Protein 4UU4 (pdb70)

Structure (mmCIF, N/CA/C/O backbone):
data_4UU4
#
_entry.id   4UU4
#
_cell.length_a   45.000
_cell.length_b   45.000
_cell.length_c   146.660
_cell.angle_alpha   90.00
_cell.angle_beta   90.00
_cell.angle_gamma   90.00
#
_symmetry.space_group_name_H-M   'P 43 21 2'
#
loop_
_entity.id
_entity.type
_entity.pdbx_description
1 polymer 'PERIPLASMIC LIPOPOLYSACCHARIDE TRANSPORT PROTEIN LPTH'
2 water water
#
loop_
_atom_site.group_PDB
_atom_site.id
_atom_site.type_symbol
_atom_site.label_atom_id
_atom_site.label_alt_id
_atom_site.label_comp_id
_atom_site.label_asym_id
_atom_site.label_entity_id
_atom_site.label_seq_id
_atom_site.pdbx_PDB_ins_code
_atom_site.Cartn_x
_atom_site.Cartn_y
_atom_site.Cartn_z
_atom_site.occupancy
_atom_site.B_iso_or_equiv
_atom_site.auth_seq_id
_atom_site.auth_comp_id
_atom_site.auth_asym_id
_atom_site.auth_atom_id
_atom_site.pdbx_PDB_model_num
ATOM 1 N N . PRO A 1 26 ? 32.265 10.028 17.976 1.00 94.37 26 PRO A N 1
ATOM 2 C CA . PRO A 1 26 ? 32.869 11.202 17.343 1.00 96.31 26 PRO A CA 1
ATOM 3 C C . PRO A 1 26 ? 32.851 11.113 15.821 1.00 100.24 26 PRO A C 1
ATOM 4 O O . PRO A 1 26 ? 31.957 11.673 15.184 1.00 100.82 26 PRO A O 1
ATOM 8 N N . SER A 1 27 ? 33.812 10.410 15.249 1.00 107.23 27 SER A N 1
ATOM 9 C CA . SER A 1 27 ? 33.961 10.384 13.799 1.00 104.59 27 SER A CA 1
ATOM 10 C C . SER A 1 27 ? 33.195 9.239 13.124 1.00 100.06 27 SER A C 1
ATOM 11 O O . SER A 1 27 ? 33.484 8.886 11.986 1.00 102.34 27 SER A O 1
ATOM 14 N N . ASP A 1 28 ? 32.205 8.673 13.816 1.00 108.50 28 ASP A N 1
ATOM 15 C CA . ASP A 1 28 ? 31.451 7.525 13.293 1.00 103.95 28 ASP A CA 1
ATOM 16 C C . ASP A 1 28 ? 30.324 7.788 12.297 1.00 99.30 28 ASP A C 1
ATOM 17 O O . ASP A 1 28 ? 29.485 6.925 12.053 1.00 105.34 28 ASP A O 1
ATOM 22 N N . ARG A 1 29 ? 30.320 8.975 11.706 1.00 69.58 29 ARG A N 1
ATOM 23 C CA . ARG A 1 29 ? 29.158 9.527 11.006 1.00 72.35 29 ARG A CA 1
ATOM 24 C C . ARG A 1 29 ? 29.598 10.310 9.764 1.00 75.41 29 ARG A C 1
ATOM 25 O O . ARG A 1 29 ? 28.898 10.333 8.747 1.00 78.21 29 ARG A O 1
ATOM 33 N N . GLU A 1 30 ? 30.768 10.944 9.856 1.00 76.61 30 GLU A N 1
ATOM 34 C CA . GLU A 1 30 ? 31.397 11.619 8.716 1.00 70.01 30 GLU A CA 1
ATOM 35 C C . GLU A 1 30 ? 32.108 10.621 7.796 1.00 60.45 30 GLU A C 1
ATOM 36 O O . GLU A 1 30 ? 32.429 10.939 6.653 1.00 71.41 30 GLU A O 1
ATOM 42 N N . GLN A 1 31 ? 32.365 9.420 8.310 1.00 44.98 31 GLN A N 1
ATOM 43 C CA . GLN A 1 31 ? 32.927 8.333 7.508 1.00 43.77 31 GLN A CA 1
ATOM 44 C C . GLN A 1 31 ? 31.842 7.739 6.620 1.00 42.91 31 GLN A C 1
ATOM 45 O O . GLN A 1 31 ? 30.657 7.840 6.940 1.00 50.65 31 GLN A O 1
ATOM 51 N N . PRO A 1 32 ? 32.239 7.111 5.500 1.00 40.21 32 PRO A N 1
ATOM 52 C CA . PRO A 1 32 ? 31.261 6.472 4.613 1.00 37.45 32 PRO A CA 1
ATOM 53 C C . PRO A 1 32 ? 30.672 5.191 5.206 1.00 43.32 32 PRO A C 1
ATOM 54 O O . PRO A 1 32 ? 31.290 4.556 6.060 1.00 42.78 32 PRO A O 1
ATOM 58 N N . ILE A 1 33 ? 29.477 4.827 4.749 1.00 50.86 33 ILE A N 1
ATOM 59 C CA . ILE A 1 33 ? 28.816 3.600 5.176 1.00 47.18 33 ILE A CA 1
ATOM 60 C C . ILE A 1 33 ? 29.032 2.502 4.141 1.00 45.02 33 ILE A C 1
ATOM 61 O O . ILE A 1 33 ? 28.594 2.634 3.001 1.00 49.50 33 ILE A O 1
ATOM 66 N N . ARG A 1 34 ? 29.710 1.424 4.521 1.00 49.72 34 ARG A N 1
ATOM 67 C CA . ARG A 1 34 ? 29.849 0.290 3.608 1.00 48.75 34 ARG A CA 1
ATOM 68 C C . ARG A 1 34 ? 28.912 -0.852 3.995 1.00 41.35 34 ARG A C 1
ATOM 69 O O . ARG A 1 34 ? 28.746 -1.150 5.172 1.00 40.54 34 ARG A O 1
ATOM 77 N N . VAL A 1 35 ? 28.271 -1.462 3.002 1.00 30.51 35 VAL A N 1
ATOM 78 C CA . VAL A 1 35 ? 27.372 -2.580 3.267 1.00 26.89 35 VAL A CA 1
ATOM 79 C C . VAL A 1 35 ? 27.791 -3.813 2.468 1.00 25.85 35 VAL A C 1
ATOM 80 O O . VAL A 1 35 ? 28.148 -3.721 1.295 1.00 26.27 35 VAL A O 1
ATOM 84 N N . GLN A 1 36 ? 27.755 -4.965 3.123 1.00 23.72 36 GLN A N 1
ATOM 85 C CA . GLN A 1 36 ? 28.102 -6.224 2.493 1.00 24.10 36 GLN A CA 1
ATOM 86 C C . GLN A 1 36 ? 26.941 -7.185 2.700 1.00 24.96 36 GLN A C 1
ATOM 87 O O . GLN A 1 36 ? 26.548 -7.449 3.839 1.00 31.06 36 GLN A O 1
ATOM 93 N N . ALA A 1 37 ? 26.380 -7.690 1.603 1.00 25.58 37 ALA A N 1
ATOM 94 C CA . ALA A 1 37 ? 25.283 -8.646 1.694 1.00 25.43 37 ALA A CA 1
ATOM 95 C C . ALA A 1 37 ? 25.291 -9.660 0.560 1.00 28.29 37 ALA A C 1
ATOM 96 O O . ALA A 1 37 ? 26.193 -9.670 -0.277 1.00 31.66 37 ALA A O 1
ATOM 98 N N . ASP A 1 38 ? 24.277 -10.521 0.560 1.00 30.11 38 ASP A N 1
ATOM 99 C CA . ASP A 1 38 ? 24.046 -11.458 -0.529 1.00 29.46 38 ASP A CA 1
ATOM 100 C C . ASP A 1 38 ? 23.252 -10.784 -1.636 1.00 30.71 38 ASP A C 1
ATOM 101 O O . ASP A 1 38 ? 23.469 -11.052 -2.817 1.00 33.35 38 ASP A O 1
ATOM 106 N N . SER A 1 39 ? 22.322 -9.916 -1.250 1.00 29.31 39 SER A N 1
ATOM 107 C CA . SER A 1 39 ? 21.491 -9.222 -2.229 1.00 33.10 39 SER A CA 1
ATOM 108 C C . SER A 1 39 ? 21.079 -7.838 -1.738 1.00 29.34 39 SER A C 1
ATOM 109 O O . SER A 1 39 ? 21.117 -7.554 -0.539 1.00 32.57 39 SER A O 1
ATOM 112 N N . ALA A 1 40 ? 20.700 -6.975 -2.675 1.00 31.26 40 ALA A N 1
ATOM 113 C CA . ALA A 1 40 ? 20.274 -5.621 -2.344 1.00 30.74 40 ALA A CA 1
ATOM 114 C C . ALA A 1 40 ? 19.254 -5.120 -3.352 1.00 34.63 40 ALA A C 1
ATOM 115 O O . ALA A 1 40 ? 19.294 -5.496 -4.518 1.00 36.42 40 ALA A O 1
ATOM 117 N N . GLU A 1 41 ? 18.336 -4.277 -2.896 1.00 34.35 41 GLU A N 1
ATOM 118 C CA . GLU A 1 41 ? 17.426 -3.590 -3.802 1.00 62.67 41 GLU A CA 1
ATOM 119 C C . GLU A 1 41 ? 17.307 -2.127 -3.410 1.00 37.96 41 GLU A C 1
ATOM 120 O O . GLU A 1 41 ? 16.956 -1.811 -2.277 1.00 42.15 41 GLU A O 1
ATOM 126 N N . LEU A 1 42 ? 17.600 -1.234 -4.343 1.00 45.86 42 LEU A N 1
ATOM 127 C CA . LEU A 1 42 ? 17.581 0.188 -4.031 1.00 49.75 42 LEU A CA 1
ATOM 128 C C . LEU A 1 42 ? 16.466 0.950 -4.745 1.00 53.20 42 LEU A C 1
ATOM 129 O O . LEU A 1 42 ? 16.402 0.986 -5.970 1.00 51.47 42 LEU A O 1
ATOM 134 N N . ASP A 1 43 ? 15.580 1.550 -3.960 1.00 52.91 43 ASP A N 1
ATOM 135 C CA . ASP A 1 43 ? 14.528 2.390 -4.512 1.00 52.52 43 ASP A CA 1
ATOM 136 C C . ASP A 1 43 ? 14.909 3.853 -4.330 1.00 51.84 43 ASP A C 1
ATOM 137 O O . ASP A 1 43 ? 14.524 4.484 -3.351 1.00 51.94 43 ASP A O 1
ATOM 142 N N . ASP A 1 44 ? 15.670 4.387 -5.279 1.00 60.21 44 ASP A N 1
ATOM 143 C CA . ASP A 1 44 ? 16.173 5.753 -5.175 1.00 63.62 44 ASP A CA 1
ATOM 144 C C . ASP A 1 44 ? 15.065 6.795 -5.282 1.00 66.19 44 ASP A C 1
ATOM 145 O O . ASP A 1 44 ? 15.275 7.964 -4.964 1.00 80.62 44 ASP A O 1
ATOM 150 N N . LYS A 1 45 ? 13.889 6.370 -5.737 1.00 62.26 45 LYS A N 1
ATOM 151 C CA . LYS A 1 45 ? 12.727 7.252 -5.779 1.00 71.97 45 LYS A CA 1
ATOM 152 C C . LYS A 1 45 ? 12.133 7.414 -4.383 1.00 71.54 45 LYS A C 1
ATOM 153 O O . LYS A 1 45 ? 11.872 8.530 -3.934 1.00 69.98 45 LYS A O 1
ATOM 159 N N . GLN A 1 46 ? 11.922 6.291 -3.704 1.00 76.69 46 GLN A N 1
ATOM 160 C CA . GLN A 1 46 ? 11.462 6.300 -2.322 1.00 79.94 46 GLN A CA 1
ATOM 161 C C . GLN A 1 46 ? 12.570 6.784 -1.393 1.00 78.15 46 GLN A C 1
ATOM 162 O O . GLN A 1 46 ? 12.322 7.550 -0.464 1.00 78.51 46 GLN A O 1
ATOM 168 N N . GLY A 1 47 ? 13.793 6.336 -1.656 1.00 66.62 47 GLY A N 1
ATOM 169 C CA . GLY A 1 47 ? 14.921 6.632 -0.793 1.00 60.40 47 GLY A CA 1
ATOM 170 C C . GLY A 1 47 ? 15.108 5.508 0.206 1.00 55.11 47 GLY A C 1
ATOM 171 O O . GLY A 1 47 ? 15.552 5.721 1.332 1.00 51.70 47 GLY A O 1
ATOM 172 N N . VAL A 1 48 ? 14.758 4.298 -0.212 1.00 51.64 48 VAL A N 1
ATOM 173 C CA . VAL A 1 48 ? 14.812 3.138 0.666 1.00 43.11 48 VAL A CA 1
ATOM 174 C C . VAL A 1 48 ? 15.620 2.015 0.025 1.00 43.27 48 VAL A C 1
ATOM 175 O O . VAL A 1 48 ? 15.478 1.742 -1.164 1.00 49.91 48 VAL A O 1
ATOM 179 N N . ALA A 1 49 ? 16.485 1.380 0.810 1.00 40.39 49 ALA A N 1
ATOM 180 C CA . ALA A 1 49 ? 17.275 0.261 0.307 1.00 38.10 49 ALA A CA 1
ATOM 181 C C . ALA A 1 49 ? 17.156 -0.947 1.225 1.00 35.03 49 ALA A C 1
ATOM 182 O O . ALA A 1 49 ? 17.274 -0.815 2.438 1.00 38.08 49 ALA A O 1
ATOM 184 N N . VAL A 1 50 ? 16.922 -2.129 0.664 1.00 35.17 50 VAL A N 1
ATOM 185 C CA . VAL A 1 50 ? 16.916 -3.322 1.517 1.00 33.22 50 VAL A CA 1
ATOM 186 C C . VAL A 1 50 ? 17.962 -4.367 1.114 1.00 29.56 50 VAL A C 1
ATOM 187 O O . VAL A 1 50 ? 18.052 -4.770 -0.045 1.00 28.77 50 VAL A O 1
ATOM 191 N N . TYR A 1 51 ? 18.754 -4.781 2.101 1.00 28.10 51 TYR A N 1
ATOM 192 C CA . TYR A 1 51 ? 19.842 -5.732 1.927 1.00 24.75 51 TYR A CA 1
ATOM 193 C C . TYR A 1 51 ? 19.543 -7.036 2.671 1.00 27.15 51 TYR A C 1
ATOM 194 O O . TYR A 1 51 ? 19.075 -7.017 3.814 1.00 24.36 51 TYR A O 1
ATOM 203 N N . ARG A 1 52 ? 19.821 -8.164 2.018 1.00 30.57 52 ARG A N 1
ATOM 204 C CA . ARG A 1 52 ? 19.535 -9.476 2.599 1.00 23.62 52 ARG A CA 1
ATOM 205 C C . ARG A 1 52 ? 20.732 -10.419 2.503 1.00 26.15 52 ARG A C 1
ATOM 206 O O . ARG A 1 52 ? 21.528 -10.333 1.559 1.00 27.21 52 ARG A O 1
ATOM 214 N N . GLY A 1 53 ? 20.846 -11.315 3.484 1.00 23.14 53 GLY A N 1
ATOM 215 C CA . GLY A 1 53 ? 21.850 -12.368 3.471 1.00 24.17 53 GLY A CA 1
ATOM 216 C C . GLY A 1 53 ? 23.150 -12.019 4.174 1.00 32.37 53 GLY A C 1
ATOM 217 O O . GLY A 1 53 ? 24.069 -11.485 3.551 1.00 33.10 53 GLY A O 1
ATOM 218 N N . ASP A 1 54 ? 23.230 -12.337 5.466 1.00 29.21 54 ASP A N 1
ATOM 219 C CA . ASP A 1 54 ? 24.410 -12.044 6.282 1.00 21.33 54 ASP A CA 1
ATOM 220 C C . ASP A 1 54 ? 24.845 -10.593 6.143 1.00 26.16 54 ASP A C 1
ATOM 221 O O . ASP A 1 54 ? 26.021 -10.309 5.926 1.00 24.54 54 ASP A O 1
ATOM 226 N N . VAL A 1 55 ? 23.890 -9.680 6.264 1.00 22.38 55 VAL A N 1
ATOM 227 C CA . VAL A 1 55 ? 24.149 -8.263 6.062 1.00 20.21 55 VAL A CA 1
ATOM 228 C C . VAL A 1 55 ? 25.066 -7.678 7.132 1.00 25.70 55 VAL A C 1
ATOM 229 O O . VAL A 1 55 ? 24.840 -7.858 8.342 1.00 21.76 55 VAL A O 1
ATOM 233 N N . VAL A 1 56 ? 26.105 -6.990 6.660 1.00 23.28 56 VAL A N 1
ATOM 234 C CA . VAL A 1 56 ? 27.047 -6.276 7.510 1.00 21.92 56 VAL A CA 1
ATOM 235 C C . VAL A 1 56 ? 27.182 -4.832 7.037 1.00 28.07 56 VAL A C 1
ATOM 236 O O . VAL A 1 56 ? 27.721 -4.574 5.967 1.00 19.50 56 VAL A O 1
ATOM 240 N N . VAL A 1 57 ? 26.694 -3.889 7.834 1.00 29.23 57 VAL A N 1
ATOM 241 C CA . VAL A 1 57 ? 26.902 -2.474 7.548 1.00 22.75 57 VAL A CA 1
ATOM 242 C C . VAL A 1 57 ? 27.877 -1.851 8.551 1.00 21.84 57 VAL A C 1
ATOM 243 O O . VAL A 1 57 ? 27.682 -1.940 9.759 1.00 26.83 57 VAL A O 1
ATOM 247 N N . THR A 1 58 ? 28.943 -1.240 8.046 1.00 21.89 58 THR A N 1
ATOM 248 C CA . THR A 1 58 ? 29.913 -0.575 8.909 1.00 26.27 58 THR A CA 1
ATOM 249 C C . THR A 1 58 ? 30.044 0.914 8.591 1.00 33.21 58 THR A C 1
ATOM 250 O O . THR A 1 58 ? 30.070 1.311 7.422 1.00 45.45 58 THR A O 1
ATOM 254 N N . GLN A 1 59 ? 30.116 1.728 9.642 1.00 24.60 59 GLN A N 1
ATOM 255 C CA . GLN A 1 59 ? 30.398 3.154 9.510 1.00 36.51 59 GLN A CA 1
ATOM 256 C C . GLN A 1 59 ? 31.502 3.545 10.489 1.00 44.58 59 GLN A C 1
ATOM 257 O O . GLN A 1 59 ? 31.234 4.008 11.598 1.00 47.16 59 GLN A O 1
ATOM 263 N N . GLY A 1 60 ? 32.747 3.339 10.077 1.00 43.70 60 GLY A N 1
ATOM 264 C CA . GLY A 1 60 ? 33.888 3.643 10.919 1.00 39.35 60 GLY A CA 1
ATOM 265 C C . GLY A 1 60 ? 34.122 2.590 11.983 1.00 40.83 60 GLY A C 1
ATOM 266 O O . GLY A 1 60 ? 34.704 1.539 11.717 1.00 49.16 60 GLY A O 1
ATOM 267 N N . SER A 1 61 ? 33.671 2.879 13.198 1.00 44.78 61 SER A N 1
ATOM 268 C CA . SER A 1 61 ? 33.790 1.938 14.307 1.00 43.60 61 SER A CA 1
ATOM 269 C C . SER A 1 61 ? 32.443 1.278 14.577 1.00 44.69 61 SER A C 1
ATOM 270 O O . SER A 1 61 ? 32.366 0.226 15.212 1.00 28.83 61 SER A O 1
ATOM 273 N N . THR A 1 62 ? 31.381 1.907 14.090 1.00 30.76 62 THR A N 1
ATOM 274 C CA . THR A 1 62 ? 30.039 1.370 14.243 1.00 22.77 62 THR A CA 1
ATOM 275 C C . THR A 1 62 ? 29.846 0.159 13.335 1.00 23.31 62 THR A C 1
ATOM 276 O O . THR A 1 62 ? 30.374 0.115 12.222 1.00 21.16 62 THR A O 1
ATOM 280 N N . LYS A 1 63 ? 29.103 -0.833 13.811 1.00 30.42 63 LYS A N 1
ATOM 281 C CA . LYS A 1 63 ? 28.800 -1.999 12.993 1.00 32.08 63 LYS A CA 1
ATOM 282 C C . LYS A 1 63 ? 27.404 -2.540 13.295 1.00 42.87 63 LYS A C 1
ATOM 283 O O . LYS A 1 63 ? 27.008 -2.653 14.451 1.00 45.50 63 LYS A O 1
ATOM 289 N N . LEU A 1 64 ? 26.659 -2.850 12.241 1.00 35.93 64 LEU A N 1
ATOM 290 C CA . LEU A 1 64 ? 25.333 -3.434 12.350 1.00 28.31 64 LEU A CA 1
ATOM 291 C C . LEU A 1 64 ? 25.360 -4.725 11.557 1.00 33.29 64 LEU A C 1
ATOM 292 O O . LEU A 1 64 ? 25.880 -4.755 10.447 1.00 48.47 64 LEU A O 1
ATOM 297 N N . THR A 1 65 ? 24.821 -5.798 12.125 1.00 25.08 65 THR A N 1
ATOM 298 C CA . THR A 1 65 ? 24.670 -7.034 11.364 1.00 26.74 65 THR A CA 1
ATOM 299 C C . THR A 1 65 ? 23.218 -7.477 11.387 1.00 23.36 65 THR A C 1
ATOM 300 O O . THR A 1 65 ? 22.419 -6.956 12.162 1.00 30.76 65 THR A O 1
ATOM 304 N N . GLY A 1 66 ? 22.871 -8.423 10.523 1.00 26.47 66 GLY A N 1
ATOM 305 C CA . GLY A 1 66 ? 21.510 -8.932 10.517 1.00 20.75 66 GLY A CA 1
ATOM 306 C C . GLY A 1 66 ? 21.189 -9.825 9.339 1.00 17.98 66 GLY A C 1
ATOM 307 O O . GLY A 1 66 ? 22.008 -10.003 8.443 1.00 21.93 66 GLY A O 1
ATOM 308 N N . ASN A 1 67 ? 19.994 -10.405 9.360 1.00 16.23 67 ASN A N 1
ATOM 309 C CA . ASN A 1 67 ? 19.494 -11.172 8.238 1.00 21.29 67 ASN A CA 1
ATOM 310 C C . ASN A 1 67 ? 18.935 -10.218 7.202 1.00 19.29 67 ASN A C 1
ATOM 311 O O . ASN A 1 67 ? 19.133 -10.398 6.002 1.00 23.70 67 ASN A O 1
ATOM 316 N N . THR A 1 68 ? 18.242 -9.188 7.679 1.00 24.64 68 THR A N 1
ATOM 317 C CA . THR A 1 68 ? 17.656 -8.214 6.770 1.00 28.12 68 THR A CA 1
ATOM 318 C C . THR A 1 68 ? 17.822 -6.792 7.287 1.00 36.83 68 THR A C 1
ATOM 319 O O . THR A 1 68 ? 17.424 -6.475 8.415 1.00 30.62 68 THR A O 1
ATOM 323 N N . VAL A 1 69 ? 18.397 -5.935 6.448 1.00 26.35 69 VAL A N 1
ATOM 324 C CA . VAL A 1 69 ? 18.642 -4.549 6.826 1.00 22.63 69 VAL A CA 1
ATOM 325 C C . VAL A 1 69 ? 17.996 -3.563 5.855 1.00 26.43 69 VAL A C 1
ATOM 326 O O . VAL A 1 69 ? 18.119 -3.696 4.648 1.00 29.60 69 VAL A O 1
ATOM 330 N N . THR A 1 70 ? 17.288 -2.578 6.390 1.00 27.26 70 THR A N 1
ATOM 331 C CA . THR A 1 70 ? 16.697 -1.541 5.561 1.00 29.47 70 THR A CA 1
ATOM 332 C C . THR A 1 70 ? 17.276 -0.179 5.919 1.00 33.11 70 THR A C 1
ATOM 333 O O . THR A 1 70 ? 17.316 0.191 7.091 1.00 30.53 70 THR A O 1
ATOM 337 N N . LEU A 1 71 ? 17.731 0.555 4.903 1.00 33.22 71 LEU A N 1
ATOM 338 C CA . LEU A 1 71 ? 18.154 1.939 5.075 1.00 29.95 71 LEU A CA 1
ATOM 339 C C . LEU A 1 71 ? 17.073 2.865 4.556 1.00 39.64 71 LEU A C 1
ATOM 340 O O . LEU A 1 71 ? 16.624 2.726 3.412 1.00 47.88 71 LEU A O 1
ATOM 345 N N . LYS A 1 72 ? 16.656 3.809 5.393 1.00 37.69 72 LYS A N 1
ATOM 346 C CA . LYS A 1 72 ? 15.735 4.840 4.939 1.00 38.16 72 LYS A CA 1
ATOM 347 C C . LYS A 1 72 ? 16.503 6.142 4.809 1.00 41.65 72 LYS A C 1
ATOM 348 O O . LYS A 1 72 ? 17.290 6.489 5.686 1.00 42.97 72 LYS A O 1
ATOM 354 N N . GLN A 1 73 ? 16.275 6.849 3.707 1.00 44.68 73 GLN A N 1
ATOM 355 C CA . GLN A 1 73 ? 17.003 8.075 3.397 1.00 46.18 73 GLN A CA 1
ATOM 356 C C . GLN A 1 73 ? 16.170 9.311 3.725 1.00 56.16 73 GLN A C 1
ATOM 357 O O . GLN A 1 73 ? 14.953 9.301 3.573 1.00 60.52 73 GLN A O 1
ATOM 363 N N . ASP A 1 74 ? 16.827 10.372 4.185 1.00 62.22 74 ASP A N 1
ATOM 364 C CA . ASP A 1 74 ? 16.130 11.626 4.469 1.00 62.02 74 ASP A CA 1
ATOM 365 C C . ASP A 1 74 ? 16.590 12.724 3.524 1.00 58.08 74 ASP A C 1
ATOM 366 O O . ASP A 1 74 ? 17.355 12.466 2.600 1.00 58.45 74 ASP A O 1
ATOM 371 N N . LYS A 1 75 ? 16.134 13.946 3.762 1.00 58.16 75 LYS A N 1
ATOM 372 C CA . LYS A 1 75 ? 16.686 15.088 3.049 1.00 72.24 75 LYS A CA 1
ATOM 373 C C . LYS A 1 75 ? 18.125 15.283 3.537 1.00 79.05 75 LYS A C 1
ATOM 374 O O . LYS A 1 75 ? 18.333 15.726 4.666 1.00 86.53 75 LYS A O 1
ATOM 380 N N . ASN A 1 76 ? 19.081 14.900 2.679 1.00 93.09 76 ASN A N 1
ATOM 381 C CA . ASN A 1 76 ? 20.550 14.932 2.886 1.00 97.26 76 ASN A CA 1
ATOM 382 C C . ASN A 1 76 ? 21.335 13.805 3.573 1.00 94.66 76 ASN A C 1
ATOM 383 O O . ASN A 1 76 ? 22.557 13.885 3.689 1.00 99.10 76 ASN A O 1
ATOM 388 N N . GLY A 1 77 ? 20.644 12.771 4.040 1.00 85.87 77 GLY A N 1
ATOM 389 C CA . GLY A 1 77 ? 21.264 11.507 4.403 1.00 80.81 77 GLY A CA 1
ATOM 390 C C . GLY A 1 77 ? 20.284 10.394 4.718 1.00 79.36 77 GLY A C 1
ATOM 391 O O . GLY A 1 77 ? 19.160 10.381 4.220 1.00 78.48 77 GLY A O 1
ATOM 392 N N . GLU A 1 80 ? 18.461 8.220 7.341 1.00 37.44 80 GLU A N 1
ATOM 393 C CA . GLU A 1 80 ? 18.104 8.747 8.652 1.00 41.36 80 GLU A CA 1
ATOM 394 C C . GLU A 1 80 ? 17.867 7.629 9.664 1.00 41.13 80 GLU A C 1
ATOM 395 O O . GLU A 1 80 ? 17.778 7.877 10.866 1.00 41.04 80 GLU A O 1
ATOM 401 N N . VAL A 1 81 ? 17.757 6.401 9.170 1.00 39.26 81 VAL A N 1
ATOM 402 C CA . VAL A 1 81 ? 17.611 5.242 10.042 1.00 30.08 81 VAL A CA 1
ATOM 403 C C . VAL A 1 81 ? 18.006 3.936 9.346 1.00 27.88 81 VAL A C 1
ATOM 404 O O . VAL A 1 81 ? 17.651 3.685 8.186 1.00 34.33 81 VAL A O 1
ATOM 408 N N . VAL A 1 82 ? 18.760 3.118 10.071 1.00 27.10 82 VAL A N 1
ATOM 409 C CA . VAL A 1 82 ? 19.174 1.807 9.597 1.00 29.43 82 VAL A CA 1
ATOM 410 C C . VAL A 1 82 ? 18.535 0.744 10.484 1.00 28.38 82 VAL A C 1
ATOM 411 O O . VAL A 1 82 ? 18.945 0.563 11.626 1.00 27.40 82 VAL A O 1
ATOM 415 N N . THR A 1 83 ? 17.532 0.042 9.970 1.00 29.19 83 THR A N 1
ATOM 416 C CA . THR A 1 83 ? 16.864 -0.985 10.761 1.00 25.45 83 THR A CA 1
ATOM 417 C C . THR A 1 83 ? 17.366 -2.377 10.397 1.00 26.85 83 THR A C 1
ATOM 418 O O . THR A 1 83 ? 17.273 -2.793 9.246 1.00 26.18 83 THR A O 1
ATOM 422 N N . SER A 1 84 ? 17.895 -3.091 11.388 1.00 27.80 84 SER A N 1
ATOM 423 C CA . SER A 1 84 ? 18.360 -4.461 11.205 1.00 29.22 84 SER A CA 1
ATOM 424 C C . SER A 1 84 ? 17.496 -5.478 11.952 1.00 38.03 84 SER A C 1
ATOM 425 O O . SER A 1 84 ? 16.996 -5.211 13.052 1.00 40.83 84 SER A O 1
ATOM 428 N N . VAL A 1 85 ? 17.339 -6.647 11.335 1.00 37.57 85 VAL A N 1
ATOM 429 C CA . VAL A 1 85 ? 16.593 -7.758 11.918 1.00 29.81 85 VAL A CA 1
ATOM 430 C C . VAL A 1 85 ? 17.372 -9.062 11.750 1.00 28.77 85 VAL A C 1
ATOM 431 O O . VAL A 1 85 ? 17.793 -9.410 10.634 1.00 36.1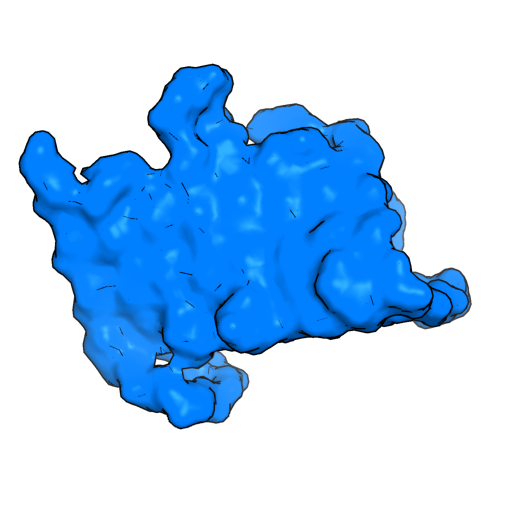9 85 VAL A O 1
ATOM 435 N N . GLY A 1 86 ? 17.563 -9.767 12.864 1.00 34.21 86 GLY A N 1
ATOM 436 C CA . GLY A 1 86 ? 18.267 -11.040 12.885 1.00 39.83 86 GLY A CA 1
ATOM 437 C C . GLY A 1 86 ? 17.861 -11.903 14.074 1.00 27.16 86 GLY A C 1
ATOM 438 O O . GLY A 1 86 ? 16.826 -11.659 14.695 1.00 20.75 86 GLY A O 1
ATOM 439 N N . LYS A 1 87 ? 18.669 -12.917 14.386 1.00 18.43 87 LYS A N 1
ATOM 440 C CA . LYS A 1 87 ? 18.426 -13.766 15.556 1.00 23.61 87 LYS A CA 1
ATOM 441 C C . LYS A 1 87 ? 19.664 -13.952 16.442 1.00 26.48 87 LYS A C 1
ATOM 442 O O . LYS A 1 87 ? 20.226 -15.046 16.494 1.00 19.43 87 LYS A O 1
ATOM 448 N N . PRO A 1 88 ? 20.092 -12.895 17.157 1.00 24.15 88 PRO A N 1
ATOM 449 C CA . PRO A 1 88 ? 19.543 -11.540 17.064 1.00 19.78 88 PRO A CA 1
ATOM 450 C C . PRO A 1 88 ? 20.362 -10.671 16.121 1.00 19.40 88 PRO A C 1
ATOM 451 O O . PRO A 1 88 ? 21.404 -11.086 15.609 1.00 18.40 88 PRO A O 1
ATOM 455 N N . ALA A 1 89 ? 19.876 -9.459 15.901 1.00 21.62 89 ALA A N 1
ATOM 456 C CA . ALA A 1 89 ? 20.649 -8.429 15.243 1.00 18.35 89 ALA A CA 1
ATOM 457 C C . ALA A 1 89 ? 21.672 -7.884 16.233 1.00 23.27 89 ALA A C 1
ATOM 458 O O . ALA A 1 89 ? 21.445 -7.878 17.463 1.00 24.78 89 ALA A O 1
ATOM 460 N N . TYR A 1 90 ? 22.785 -7.405 15.683 1.00 22.18 90 TYR A N 1
ATOM 461 C CA . TYR A 1 90 ? 23.956 -7.038 16.467 1.00 19.68 90 TYR A CA 1
ATOM 462 C C . TYR A 1 90 ? 24.468 -5.636 16.137 1.00 20.77 90 TYR A C 1
ATOM 463 O O . TYR A 1 90 ? 24.589 -5.265 14.974 1.00 19.91 90 TYR A O 1
ATOM 472 N N . TYR A 1 91 ? 24.762 -4.865 17.177 1.00 24.92 91 TYR A N 1
ATOM 473 C CA . TYR A 1 91 ? 25.356 -3.540 17.043 1.00 24.85 91 TYR A CA 1
ATOM 474 C C . TYR A 1 91 ? 26.675 -3.522 17.811 1.00 27.77 91 TYR A C 1
ATOM 475 O O . TYR A 1 91 ? 26.752 -4.035 18.918 1.00 26.18 91 TYR A O 1
ATOM 484 N N . GLU A 1 92 ?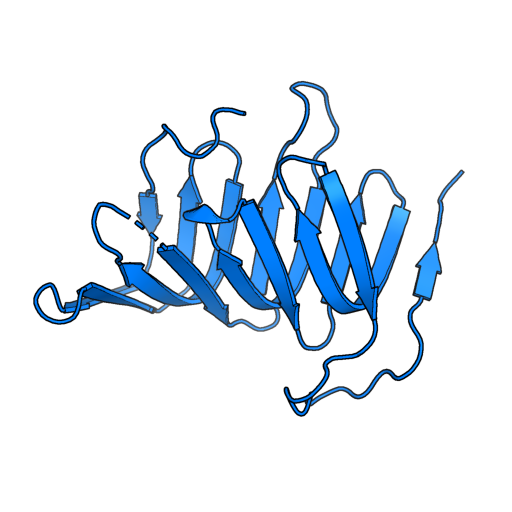 27.710 -2.935 17.223 1.00 42.01 92 GLU A N 1
ATOM 485 C CA . GLU A 1 92 ? 29.005 -2.843 17.883 1.00 36.61 92 GLU A CA 1
ATOM 486 C C . GLU A 1 92 ? 29.529 -1.422 17.753 1.00 30.34 92 GLU A C 1
ATOM 487 O O . GLU A 1 92 ? 29.453 -0.844 16.675 1.00 24.13 92 GLU A O 1
ATOM 493 N N . GLN A 1 93 ? 30.048 -0.839 18.831 1.00 34.59 93 GLN A N 1
ATOM 494 C CA . GLN A 1 93 ? 30.661 0.488 18.672 1.00 44.80 93 GLN A CA 1
ATOM 495 C C . GLN A 1 93 ? 31.713 0.854 19.717 1.00 40.19 93 GLN A C 1
ATOM 496 O O . GLN A 1 93 ? 31.728 0.315 20.816 1.00 42.11 93 GLN A O 1
ATOM 502 N N . LYS A 1 94 ? 32.587 1.785 19.349 1.00 39.99 94 LYS A N 1
ATOM 503 C CA . LYS A 1 94 ? 33.698 2.201 20.190 1.00 48.98 94 LYS A CA 1
ATOM 504 C C . LYS A 1 94 ? 33.586 3.694 20.479 1.00 51.44 94 LYS A C 1
ATOM 505 O O . LYS A 1 94 ? 33.817 4.510 19.590 1.00 55.23 94 LYS A O 1
ATOM 511 N N . PRO A 1 95 ? 33.204 4.054 21.715 1.00 64.73 95 PRO A N 1
ATOM 512 C CA . PRO A 1 95 ? 33.087 5.446 22.171 1.00 67.58 95 PRO A CA 1
ATOM 513 C C . PRO A 1 95 ? 34.335 6.278 22.466 1.00 71.78 95 PRO A C 1
ATOM 514 O O . PRO A 1 95 ? 34.428 7.425 22.019 1.00 66.80 95 PRO A O 1
ATOM 518 N N . ALA A 1 96 ? 35.273 5.702 23.215 1.00 68.07 96 ALA A N 1
ATOM 519 C CA . ALA A 1 96 ? 36.616 6.250 23.388 1.00 80.43 96 ALA A CA 1
ATOM 520 C C . ALA A 1 96 ? 37.635 5.414 22.614 1.00 92.79 96 ALA A C 1
ATOM 521 O O . ALA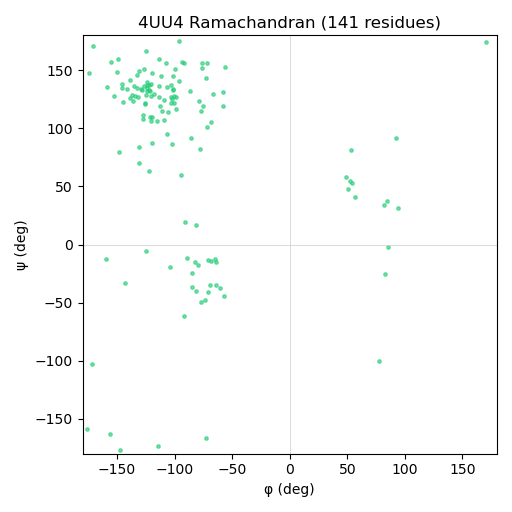 A 1 96 ? 37.385 4.243 22.342 1.00 87.41 96 ALA A O 1
ATOM 523 N N . PRO A 1 97 ? 38.767 6.019 22.269 1.00 128.16 97 PRO A N 1
ATOM 524 C CA . PRO A 1 97 ? 39.819 5.318 21.526 1.00 131.00 97 PRO A CA 1
ATOM 525 C C . PRO A 1 97 ? 40.420 4.174 22.337 1.00 132.89 97 PRO A C 1
ATOM 526 O O . PRO A 1 97 ? 41.141 3.342 21.787 1.00 131.91 97 PRO A O 1
ATOM 530 N N . ASP A 1 98 ? 40.120 4.139 23.631 1.00 128.26 98 ASP A N 1
ATOM 531 C CA . ASP A 1 98 ? 40.634 3.094 24.509 1.00 127.49 98 ASP A CA 1
ATOM 532 C C . ASP A 1 98 ? 39.922 1.776 24.224 1.00 121.91 98 ASP A C 1
ATOM 533 O O . ASP A 1 98 ? 39.235 1.636 23.213 1.00 122.06 98 ASP A O 1
ATOM 538 N N . LYS A 1 99 ? 40.092 0.812 25.124 1.00 117.10 99 LYS A N 1
ATOM 539 C CA . LYS A 1 99 ? 39.541 -0.524 24.932 1.00 108.80 99 LYS A CA 1
ATOM 540 C C . LYS A 1 99 ? 38.178 -0.661 25.601 1.00 102.47 99 LYS A C 1
ATOM 541 O O . LYS A 1 99 ? 37.988 -1.502 26.480 1.00 103.41 99 LYS A O 1
ATOM 547 N N . ASP A 1 100 ? 37.231 0.172 25.179 1.00 88.25 100 ASP A N 1
ATOM 548 C CA . ASP A 1 100 ? 35.884 0.145 25.735 1.00 76.56 100 ASP A CA 1
ATOM 549 C C . ASP A 1 100 ? 34.844 -0.104 24.647 1.00 71.15 100 ASP A C 1
ATOM 550 O O . ASP A 1 100 ? 33.991 0.744 24.386 1.00 75.59 100 ASP A O 1
ATOM 555 N N . VAL A 1 101 ? 34.923 -1.271 24.017 1.00 57.75 101 VAL A N 1
ATOM 556 C CA . VAL A 1 101 ? 33.991 -1.633 22.955 1.00 51.06 101 VAL A CA 1
ATOM 557 C C . VAL A 1 101 ? 32.645 -2.103 23.508 1.00 48.50 101 VAL A C 1
ATOM 558 O O . VAL A 1 101 ? 32.583 -3.044 24.299 1.00 52.39 101 VAL A O 1
ATOM 562 N N . THR A 1 102 ? 31.573 -1.443 23.080 1.00 37.05 102 THR A N 1
ATOM 563 C CA . THR A 1 102 ? 30.228 -1.757 23.546 1.00 40.44 102 THR A CA 1
ATOM 564 C C . THR A 1 102 ? 29.471 -2.634 22.552 1.00 35.98 102 THR A C 1
ATOM 565 O O . THR A 1 102 ? 29.374 -2.315 21.352 1.00 37.80 102 THR A O 1
ATOM 569 N N . LYS A 1 103 ? 28.955 -3.749 23.066 1.00 38.34 103 LYS A N 1
ATOM 570 C CA . LYS A 1 103 ? 28.163 -4.675 22.272 1.00 27.73 103 LYS A CA 1
ATOM 571 C C . LYS A 1 103 ? 26.688 -4.436 22.545 1.00 27.61 103 LYS A C 1
ATOM 572 O O . LYS A 1 103 ? 26.308 -3.999 23.629 1.00 31.38 103 LYS A O 1
ATOM 578 N N . ALA A 1 104 ? 25.861 -4.714 21.547 1.00 35.78 104 ALA A N 1
ATOM 579 C CA . ALA A 1 104 ? 24.424 -4.542 21.670 1.00 37.32 104 ALA A CA 1
ATOM 580 C C . ALA A 1 104 ? 23.701 -5.612 20.866 1.00 29.46 104 ALA A C 1
ATOM 581 O O . ALA A 1 104 ? 24.097 -5.951 19.755 1.00 28.61 104 ALA A O 1
ATOM 583 N N . TYR A 1 105 ? 22.642 -6.151 21.447 1.00 25.67 105 TYR A N 1
ATOM 584 C CA . TYR A 1 105 ? 21.910 -7.230 20.820 1.00 23.93 105 TYR A CA 1
ATOM 585 C C . TYR A 1 105 ? 20.431 -6.935 20.875 1.00 26.73 105 TYR A C 1
ATOM 586 O O . TYR A 1 105 ? 19.948 -6.339 21.834 1.00 26.58 105 TYR A O 1
ATOM 595 N N . GLY A 1 106 ? 19.708 -7.361 19.848 1.00 39.54 106 GLY A N 1
ATOM 596 C CA . GLY A 1 106 ? 18.264 -7.216 19.875 1.00 33.62 106 GLY A CA 1
ATOM 597 C C . GLY A 1 106 ? 17.617 -7.878 18.685 1.00 28.79 106 GLY A C 1
ATOM 598 O O . GLY A 1 106 ? 18.208 -7.920 17.619 1.00 36.06 106 GLY A O 1
ATOM 599 N N . LEU A 1 107 ? 16.410 -8.402 18.868 1.00 24.28 107 LEU A N 1
ATOM 600 C CA . LEU A 1 107 ? 15.658 -8.952 17.750 1.00 25.59 107 LEU A CA 1
ATOM 601 C C . LEU A 1 107 ? 15.460 -7.899 16.662 1.00 25.92 107 LEU A C 1
ATOM 602 O O . LEU A 1 107 ? 15.654 -8.186 15.485 1.00 30.30 107 LEU A O 1
ATOM 607 N N . THR A 1 108 ? 15.097 -6.679 17.051 1.00 26.21 108 THR A N 1
ATOM 608 C CA . THR A 1 108 ? 15.097 -5.571 16.095 1.00 27.95 108 THR A CA 1
ATOM 609 C C . THR A 1 108 ? 16.011 -4.450 16.583 1.00 30.00 108 THR A C 1
ATOM 610 O O . THR A 1 108 ? 15.956 -4.068 17.747 1.00 38.80 108 THR A O 1
ATOM 614 N N . ILE A 1 109 ? 16.866 -3.932 15.705 1.00 25.27 109 ILE A N 1
ATOM 615 C CA . ILE A 1 109 ? 17.704 -2.794 16.082 1.00 23.04 109 ILE A CA 1
ATOM 616 C C . ILE A 1 109 ? 17.518 -1.641 15.105 1.00 26.27 109 ILE A C 1
ATOM 617 O O . ILE A 1 109 ? 17.616 -1.830 13.906 1.00 27.28 109 ILE A O 1
ATOM 622 N N . GLN A 1 110 ? 17.243 -0.446 15.608 1.00 30.35 110 GLN A N 1
ATOM 623 C CA . GLN A 1 110 ? 17.167 0.717 14.732 1.00 26.89 110 GLN A CA 1
ATOM 624 C C . GLN A 1 110 ? 18.290 1.686 15.054 1.00 33.09 110 GLN A C 1
ATOM 625 O O . GLN A 1 110 ? 18.463 2.080 16.204 1.00 41.44 110 GLN A O 1
ATOM 631 N N . TYR A 1 111 ? 19.054 2.066 14.038 1.00 24.39 111 TYR A N 1
ATOM 632 C CA . TYR A 1 111 ? 20.121 3.038 14.212 1.00 28.12 111 TYR A CA 1
ATOM 633 C C . TYR A 1 111 ? 19.707 4.361 13.584 1.00 27.99 111 TYR A C 1
ATOM 634 O O . TYR A 1 111 ? 19.857 4.571 12.377 1.00 38.28 111 TYR A O 1
ATOM 643 N N . PHE A 1 112 ? 19.157 5.236 14.419 1.00 29.26 112 PHE A N 1
ATOM 644 C CA . PHE A 1 112 ? 18.725 6.559 13.997 1.00 32.56 112 PHE A CA 1
ATOM 645 C C . PHE A 1 112 ? 19.939 7.479 13.878 1.00 34.53 112 PHE A C 1
ATOM 646 O O . PHE A 1 112 ? 20.243 8.247 14.785 1.00 38.08 112 PHE A O 1
ATOM 654 N N . VAL A 1 113 ? 20.621 7.391 12.742 1.00 33.34 113 VAL A N 1
ATOM 655 C CA . VAL A 1 113 ? 21.912 8.051 12.547 1.00 37.48 113 VAL A CA 1
ATOM 656 C C . VAL A 1 113 ? 21.893 9.583 12.671 1.00 41.81 113 VAL A C 1
ATOM 657 O O . VAL A 1 113 ? 22.828 10.171 13.216 1.00 42.69 113 VAL A O 1
ATOM 661 N N . THR A 1 114 ? 20.832 10.228 12.198 1.00 48.23 114 THR A N 1
ATOM 662 C CA . THR A 1 114 ? 20.675 11.667 12.408 1.00 47.33 114 THR A CA 1
ATOM 663 C C . THR A 1 114 ? 20.526 12.007 13.892 1.00 48.12 114 THR A C 1
ATOM 664 O O . THR A 1 114 ? 21.004 13.040 14.355 1.00 49.31 114 THR A O 1
ATOM 668 N N . GLN A 1 115 ? 19.874 11.120 14.635 1.00 45.75 115 GLN A N 1
ATOM 669 C CA . GLN A 1 115 ? 19.550 11.370 16.035 1.00 46.38 115 GLN A CA 1
ATOM 670 C C . GLN A 1 115 ? 20.645 10.919 17.006 1.00 42.25 115 GLN A C 1
ATOM 671 O O . GLN A 1 115 ? 20.601 11.261 18.187 1.00 43.59 115 GLN A O 1
ATOM 677 N N . ASN A 1 116 ? 21.617 10.159 16.508 1.00 36.37 116 ASN A N 1
ATOM 678 C CA . ASN A 1 116 ? 22.562 9.430 17.358 1.00 42.13 116 ASN A CA 1
ATOM 679 C C . ASN A 1 116 ? 21.833 8.546 18.372 1.00 39.97 116 ASN A C 1
ATOM 680 O O . ASN A 1 116 ? 22.082 8.632 19.580 1.00 45.45 116 ASN A O 1
ATOM 685 N N . ARG A 1 117 ? 20.922 7.712 17.877 1.00 32.92 117 ARG A N 1
ATOM 686 C CA . ARG A 1 117 ? 20.116 6.861 18.745 1.00 28.34 117 ARG A CA 1
ATOM 687 C C . ARG A 1 117 ? 19.982 5.442 18.215 1.00 24.97 117 ARG A C 1
ATOM 688 O O . ARG A 1 117 ? 19.626 5.224 17.059 1.00 27.78 117 ARG A O 1
ATOM 696 N N . VAL A 1 118 ? 20.271 4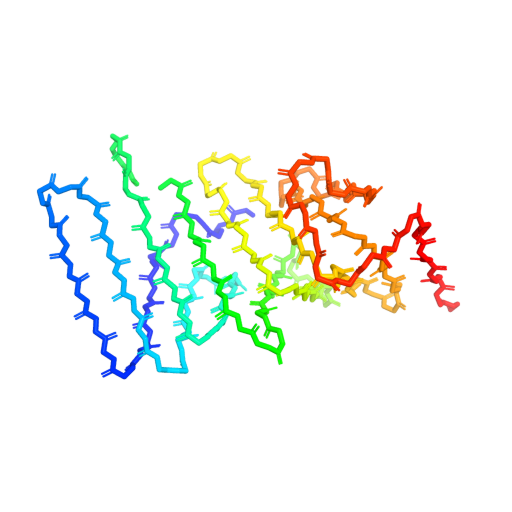.473 19.073 1.00 27.05 118 VAL A N 1
ATOM 697 C CA . VAL A 1 118 ? 20.141 3.070 18.706 1.00 27.33 118 VAL A CA 1
ATOM 698 C C . VAL A 1 118 ? 19.131 2.376 19.611 1.00 26.17 118 VAL A C 1
ATOM 699 O O . VAL A 1 118 ? 19.400 2.154 20.789 1.00 36.29 118 VAL A O 1
ATOM 703 N N . VAL A 1 119 ? 17.970 2.027 19.063 1.00 25.52 119 VAL A N 1
ATOM 704 C CA . VAL A 1 119 ? 16.950 1.353 19.862 1.00 26.91 119 VAL A CA 1
ATOM 705 C C . VAL A 1 119 ? 16.866 -0.150 19.586 1.00 28.06 119 VAL A C 1
ATOM 706 O O . VAL A 1 119 ? 16.654 -0.589 18.457 1.00 26.86 119 VAL A O 1
ATOM 710 N N . LEU A 1 120 ? 17.060 -0.922 20.649 1.00 32.62 120 LEU A N 1
ATOM 711 C CA . LEU A 1 120 ? 17.015 -2.374 20.610 1.00 24.83 120 LEU A CA 1
ATOM 712 C C . LEU A 1 120 ? 15.682 -2.841 21.177 1.00 26.12 120 LEU A C 1
ATOM 713 O O . LEU A 1 120 ? 15.318 -2.478 22.291 1.00 27.95 120 LEU A O 1
ATOM 718 N N . ILE A 1 121 ? 14.952 -3.636 20.404 1.00 27.21 121 ILE A N 1
ATOM 719 C CA . ILE A 1 121 ? 13.661 -4.149 20.838 1.00 28.24 121 ILE A CA 1
ATOM 720 C C . ILE A 1 121 ? 13.875 -5.652 20.982 1.00 33.40 121 ILE A C 1
ATOM 721 O O . ILE A 1 121 ? 14.823 -6.210 20.416 1.00 28.94 121 ILE A O 1
ATOM 726 N N . ASP A 1 122 ? 12.989 -6.282 21.753 1.00 34.85 122 ASP A N 1
ATOM 727 C CA . ASP A 1 122 ? 12.814 -7.754 21.867 1.00 29.76 122 ASP A CA 1
ATOM 728 C C . ASP A 1 122 ? 13.951 -8.717 22.180 1.00 25.85 122 ASP A C 1
ATOM 729 O O . ASP A 1 122 ? 14.485 -9.375 21.294 1.00 31.90 122 ASP A O 1
ATOM 734 N N . GLN A 1 123 ? 14.278 -8.822 23.458 1.00 23.66 123 GLN A N 1
ATOM 735 C CA . GLN A 1 123 ? 15.513 -9.396 23.985 1.00 28.97 123 GLN A CA 1
ATOM 736 C C . GLN A 1 123 ? 16.726 -8.436 23.990 1.00 31.89 123 GLN A C 1
ATOM 737 O O . GLN A 1 123 ? 17.866 -8.860 23.818 1.00 18.69 123 GLN A O 1
ATOM 743 N N . ALA A 1 124 ? 16.447 -7.156 24.214 1.00 19.43 124 ALA A N 1
ATOM 744 C CA . ALA A 1 124 ? 17.475 -6.127 24.203 1.00 29.39 124 ALA A CA 1
ATOM 745 C C . ALA A 1 124 ? 18.589 -6.404 25.216 1.00 29.89 124 ALA A C 1
ATOM 746 O O . ALA A 1 124 ? 18.345 -6.487 26.418 1.00 28.51 124 ALA A O 1
ATOM 748 N N . LYS A 1 125 ? 19.814 -6.550 24.720 1.00 30.51 125 LYS A N 1
ATOM 749 C CA . LYS A 1 125 ? 20.967 -6.741 25.587 1.00 25.53 125 LYS A CA 1
ATOM 750 C C . LYS A 1 125 ? 22.027 -5.700 25.248 1.00 26.31 125 LYS A C 1
ATOM 751 O O . LYS A 1 125 ? 22.091 -5.227 24.121 1.00 22.82 125 LYS A O 1
ATOM 757 N N . VAL A 1 126 ? 22.837 -5.325 26.233 1.00 32.49 126 VAL A N 1
ATOM 758 C CA . VAL A 1 126 ? 23.959 -4.413 26.022 1.00 30.29 126 VAL A CA 1
ATOM 759 C C . VAL A 1 126 ? 25.122 -4.813 26.917 1.00 32.56 126 VAL A C 1
ATOM 760 O O . VAL A 1 126 ? 24.977 -4.875 28.137 1.00 35.43 126 VAL A O 1
ATOM 764 N N . ILE A 1 127 ? 26.276 -5.080 26.318 1.00 28.82 127 ILE A N 1
ATOM 765 C CA . ILE A 1 127 ? 27.461 -5.392 27.100 1.00 35.15 127 ILE A CA 1
ATOM 766 C C . ILE A 1 127 ? 28.478 -4.258 27.031 1.00 39.13 127 ILE A C 1
ATOM 767 O O . ILE A 1 127 ? 29.111 -4.041 25.993 1.00 39.25 127 ILE A O 1
ATOM 772 N N . GLN A 1 128 ? 28.611 -3.525 28.136 1.00 42.62 128 GLN A N 1
ATOM 773 C CA . GLN A 1 128 ? 29.639 -2.497 28.249 1.00 43.26 128 GLN A CA 1
ATOM 774 C C . GLN A 1 128 ? 30.586 -2.751 29.429 1.00 50.30 128 GLN A C 1
ATOM 775 O O . GLN A 1 128 ? 30.202 -2.659 30.594 1.00 53.44 128 GLN A O 1
ATOM 781 N N . GLU A 1 129 ? 31.826 -3.107 29.095 1.00 52.05 129 GLU A N 1
ATOM 782 C CA . GLU A 1 129 ? 32.903 -3.286 30.070 1.00 61.88 129 GLU A CA 1
ATOM 783 C C . GLU A 1 129 ? 32.533 -4.228 31.215 1.00 69.82 129 GLU A C 1
ATOM 784 O O . GLU A 1 129 ? 32.618 -3.862 32.388 1.00 69.60 129 GLU A O 1
ATOM 790 N N . GLY A 1 130 ? 32.110 -5.440 30.867 1.00 83.46 130 GLY A N 1
ATOM 791 C CA . GLY A 1 130 ? 31.752 -6.436 31.861 1.00 75.13 130 GLY A CA 1
ATOM 792 C C . GLY A 1 130 ? 30.340 -6.260 32.390 1.00 71.70 130 GLY A C 1
ATOM 793 O O . GLY A 1 130 ? 29.716 -7.218 32.845 1.00 80.38 130 GLY A O 1
ATOM 794 N N . ASN A 1 131 ? 29.837 -5.032 32.329 1.00 56.89 131 ASN A N 1
ATOM 795 C CA . ASN A 1 131 ? 28.480 -4.731 32.773 1.00 44.05 131 ASN A CA 1
ATOM 796 C C . ASN A 1 131 ? 27.424 -5.165 31.753 1.00 43.50 131 ASN A C 1
ATOM 797 O O . ASN A 1 131 ? 27.360 -4.632 30.646 1.00 43.92 131 ASN A O 1
ATOM 802 N N . THR A 1 132 ? 26.597 -6.137 32.128 1.00 45.25 132 THR A N 1
ATOM 803 C CA . THR A 1 132 ? 25.567 -6.643 31.219 1.00 34.00 132 THR A CA 1
ATOM 804 C C . THR A 1 132 ? 24.175 -6.084 31.536 1.00 36.25 132 THR A C 1
ATOM 805 O O . THR A 1 132 ? 23.749 -6.028 32.686 1.00 36.48 132 THR A O 1
ATOM 809 N N . PHE A 1 133 ? 23.492 -5.660 30.480 1.00 44.63 133 PHE A N 1
ATOM 810 C CA . PHE A 1 133 ? 22.205 -4.992 30.556 1.00 45.11 133 PHE A CA 1
ATOM 811 C C . PHE A 1 133 ? 21.198 -5.811 29.765 1.00 37.61 133 PHE A C 1
ATOM 812 O O . PHE A 1 133 ? 21.478 -6.194 28.637 1.00 36.44 133 PHE A O 1
ATOM 820 N N . GLU A 1 134 ? 20.026 -6.072 30.337 1.00 29.84 134 GLU A N 1
ATOM 821 C CA . GLU A 1 134 ? 18.980 -6.801 29.619 1.00 24.82 134 GLU A CA 1
ATOM 822 C C . GLU A 1 134 ? 17.608 -6.196 29.863 1.00 28.62 134 GLU A C 1
ATOM 823 O O . GLU A 1 134 ? 17.304 -5.767 30.974 1.00 28.84 134 GLU A O 1
ATOM 829 N N . GLY A 1 135 ? 16.785 -6.163 28.819 1.00 21.54 135 GLY A N 1
ATOM 830 C CA . GLY A 1 135 ? 15.475 -5.543 28.896 1.00 22.70 135 GLY A CA 1
ATOM 831 C 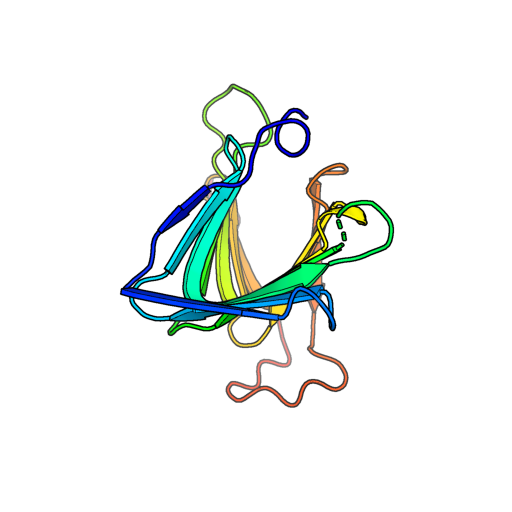C . GLY A 1 135 ? 14.614 -5.801 27.676 1.00 28.68 135 GLY A C 1
ATOM 832 O O . GLY A 1 135 ? 15.080 -6.339 26.670 1.00 32.24 135 GLY A O 1
ATOM 833 N N . GLU A 1 136 ? 13.344 -5.424 27.776 1.00 23.88 136 GLU A N 1
ATOM 834 C CA . GLU A 1 136 ? 12.414 -5.534 26.663 1.00 27.35 136 GLU A CA 1
ATOM 835 C C . GLU A 1 136 ? 12.799 -4.532 25.583 1.00 30.93 136 GLU A C 1
ATOM 836 O O . GLU A 1 136 ? 12.645 -4.796 24.387 1.00 32.53 136 GLU A O 1
ATOM 842 N N . LYS A 1 137 ? 13.301 -3.380 26.014 1.00 28.90 137 LYS A N 1
ATOM 843 C CA . LYS A 1 137 ? 13.677 -2.320 25.090 1.00 23.70 137 LYS A CA 1
ATOM 844 C C . LYS A 1 137 ? 14.791 -1.432 25.644 1.00 30.06 137 LYS A C 1
ATOM 845 O O . LYS A 1 137 ? 14.691 -0.909 26.755 1.00 30.42 137 LYS A O 1
ATOM 851 N N . ILE A 1 138 ? 15.852 -1.261 24.862 1.00 28.67 138 ILE A N 1
ATOM 852 C CA . ILE A 1 138 ? 16.987 -0.451 25.290 1.00 28.47 138 ILE A CA 1
ATOM 853 C C . ILE A 1 138 ? 17.331 0.642 24.284 1.00 26.48 138 ILE A C 1
ATOM 854 O O . ILE A 1 138 ? 17.640 0.362 23.137 1.00 23.41 138 ILE A O 1
ATOM 859 N N . VAL A 1 139 ? 17.280 1.892 24.726 1.00 27.90 139 VAL A N 1
ATOM 860 C CA . VAL A 1 139 ? 17.623 3.013 23.865 1.00 26.62 139 VAL A CA 1
ATOM 861 C C . VAL A 1 139 ? 19.031 3.508 24.188 1.00 28.14 139 VAL A C 1
ATOM 862 O O . VAL A 1 139 ? 19.373 3.702 25.348 1.00 28.30 139 VAL A O 1
ATOM 866 N N . TYR A 1 140 ? 19.846 3.712 23.159 1.00 24.82 140 TYR A N 1
ATOM 867 C CA . TYR A 1 140 ? 21.247 4.062 23.361 1.00 25.95 140 TYR A CA 1
ATOM 868 C C . TYR A 1 140 ? 21.685 5.310 22.596 1.00 31.60 140 TYR A C 1
ATOM 869 O O . TYR A 1 140 ? 21.819 5.290 21.370 1.00 29.39 140 TYR A O 1
ATOM 878 N N . ASP A 1 141 ? 21.900 6.393 23.335 1.00 31.06 141 ASP A N 1
ATOM 879 C CA . ASP A 1 141 ? 22.497 7.598 22.781 1.00 35.11 141 ASP A CA 1
ATOM 880 C C . ASP A 1 141 ? 23.987 7.337 22.599 1.00 37.74 141 ASP A C 1
ATOM 881 O O . ASP A 1 141 ? 24.690 7.055 23.561 1.00 40.67 141 ASP A O 1
ATOM 886 N N . THR A 1 142 ? 24.463 7.423 21.363 1.00 36.59 142 THR A N 1
ATOM 887 C CA . THR A 1 142 ? 25.868 7.157 21.071 1.00 40.79 142 THR A CA 1
ATOM 888 C C . THR A 1 142 ? 26.749 8.373 21.347 1.00 51.56 142 THR A C 1
ATOM 889 O O . THR A 1 142 ? 27.974 8.259 21.416 1.00 58.96 142 THR A O 1
ATOM 893 N N . GLN A 1 143 ? 26.121 9.536 21.501 1.00 55.07 143 GLN A N 1
ATOM 894 C CA . GLN A 1 143 ? 26.853 10.773 21.754 1.00 63.01 143 GLN A CA 1
ATOM 895 C C . GLN A 1 143 ? 26.990 11.015 23.249 1.00 73.42 143 GLN A C 1
ATOM 896 O O . GLN A 1 143 ? 28.097 11.071 23.777 1.00 84.52 143 GLN A O 1
ATOM 902 N N . ARG A 1 144 ? 25.855 11.154 23.928 1.00 61.27 144 ARG A N 1
ATOM 903 C CA . ARG A 1 144 ? 25.847 11.363 25.370 1.00 59.70 144 ARG A CA 1
ATOM 904 C C . ARG A 1 144 ? 26.253 10.082 26.093 1.00 50.96 144 ARG A C 1
ATOM 905 O O . ARG A 1 144 ? 26.556 10.102 27.284 1.00 53.77 144 ARG A O 1
ATOM 913 N N . GLN A 1 145 ? 26.268 8.974 25.355 1.00 46.31 145 GLN A N 1
ATOM 914 C CA . GLN A 1 145 ? 26.546 7.651 25.915 1.00 50.09 145 GLN A CA 1
ATOM 915 C C . GLN A 1 145 ? 25.583 7.298 27.052 1.00 52.18 145 GLN A C 1
ATOM 916 O O . GLN A 1 145 ? 25.982 6.741 28.075 1.00 57.32 145 GLN A O 1
ATOM 922 N N . ILE A 1 146 ? 24.311 7.634 26.856 1.00 47.65 146 ILE A N 1
ATOM 923 C CA . ILE A 1 146 ? 23.270 7.333 27.832 1.00 45.50 146 ILE A CA 1
ATOM 924 C C . ILE A 1 146 ? 22.472 6.096 27.430 1.00 41.60 146 ILE A C 1
ATOM 925 O O . ILE A 1 146 ? 21.972 6.002 26.313 1.00 41.23 146 ILE A O 1
ATOM 930 N N . VAL A 1 147 ? 22.363 5.142 28.347 1.00 42.38 147 VAL A N 1
ATOM 931 C CA . VAL A 1 147 ? 21.622 3.920 28.075 1.00 39.68 147 VAL A CA 1
ATOM 932 C C . VAL A 1 147 ? 20.334 3.852 28.897 1.00 41.59 147 VAL A C 1
ATOM 933 O O . VAL A 1 147 ? 20.364 3.801 30.126 1.00 44.07 147 VAL A O 1
ATOM 937 N N . ASN A 1 148 ? 19.205 3.886 28.196 1.00 41.98 148 ASN A N 1
ATOM 938 C CA . ASN A 1 148 ? 17.894 3.680 28.794 1.00 39.80 148 ASN A CA 1
ATOM 939 C C . ASN A 1 148 ? 17.464 2.230 28.634 1.00 33.73 148 ASN A C 1
ATOM 940 O O . ASN A 1 148 ? 17.694 1.618 27.592 1.00 33.18 148 ASN A O 1
ATOM 945 N N . ALA A 1 149 ? 16.835 1.686 29.669 1.00 30.66 149 ALA A N 1
ATOM 946 C CA . ALA A 1 149 ? 16.301 0.334 29.613 1.00 27.28 149 ALA A CA 1
ATOM 947 C C . ALA A 1 149 ? 14.898 0.312 30.201 1.00 32.05 149 ALA A C 1
ATOM 948 O O . ALA A 1 149 ? 14.644 0.919 31.239 1.00 31.31 149 ALA A O 1
ATOM 950 N N . GLY A 1 150 ? 13.986 -0.384 29.534 1.00 31.02 150 GLY A N 1
ATOM 951 C CA . GLY A 1 150 ? 12.609 -0.423 29.981 1.00 30.14 150 GLY A CA 1
ATOM 952 C C . GLY A 1 150 ? 11.765 -1.343 29.134 1.00 30.22 150 GLY A C 1
ATOM 953 O O . GLY A 1 150 ? 12.284 -2.234 28.474 1.00 27.41 150 GLY A O 1
ATOM 954 N N . ARG A 1 151 ? 10.457 -1.126 29.155 1.00 32.80 151 ARG A N 1
ATOM 955 C CA . ARG A 1 151 ? 9.542 -1.961 28.396 1.00 35.78 151 ARG A CA 1
ATOM 956 C C . ARG A 1 151 ? 9.300 -1.382 27.014 1.00 38.98 151 ARG A C 1
ATOM 957 O O . ARG A 1 151 ? 9.459 -0.182 26.789 1.00 39.44 151 ARG A O 1
ATOM 965 N N . ALA A 1 152 ? 8.910 -2.249 26.089 1.00 38.90 152 ALA A N 1
ATOM 966 C CA . ALA A 1 152 ? 8.603 -1.824 24.734 1.00 32.50 152 ALA A CA 1
ATOM 967 C C . ALA A 1 152 ? 7.156 -1.351 24.652 1.00 36.21 152 ALA A C 1
ATOM 968 O O . ALA A 1 152 ? 6.252 -2.144 24.414 1.00 43.11 152 ALA A O 1
ATOM 970 N N . THR A 1 153 ? 6.932 -0.058 24.860 1.00 47.19 153 THR A N 1
ATOM 971 C CA . THR A 1 153 ? 5.582 0.494 24.800 1.00 57.66 153 THR A CA 1
ATOM 972 C C . THR A 1 153 ? 5.051 0.560 23.375 1.00 54.09 153 THR A C 1
ATOM 973 O O . THR A 1 153 ? 5.386 1.474 22.623 1.00 50.88 153 THR A O 1
ATOM 977 N N . GLY A 1 154 ? 4.210 -0.401 23.014 1.00 64.93 154 GLY A N 1
ATOM 978 C CA . GLY A 1 154 ? 3.572 -0.416 21.716 1.00 69.12 154 GLY A CA 1
ATOM 979 C C . GLY A 1 154 ? 4.432 -1.040 20.636 1.00 77.44 154 GLY A C 1
ATOM 980 O O . GLY A 1 154 ? 4.435 -0.578 19.500 1.00 89.02 154 GLY A O 1
ATOM 981 N N . SER A 1 155 ? 5.170 -2.087 20.996 1.00 73.86 155 SER A N 1
ATOM 982 C CA . SER A 1 155 ? 5.937 -2.837 20.007 1.00 75.22 155 SER A CA 1
ATOM 983 C C . SER A 1 155 ? 5.589 -4.329 20.037 1.00 83.29 155 SER A C 1
ATOM 984 O O . SER A 1 155 ? 6.060 -5.102 19.203 1.00 87.22 155 SER A O 1
ATOM 987 N N . GLN A 1 156 ? 4.765 -4.717 21.007 1.00 92.93 156 GLN A N 1
ATOM 988 C CA . GLN A 1 156 ? 4.240 -6.081 21.118 1.00 89.89 156 GLN A CA 1
ATOM 989 C C . GLN A 1 156 ? 5.245 -7.232 21.005 1.00 81.19 156 GLN A C 1
ATOM 990 O O . GLN A 1 156 ? 5.124 -8.096 20.136 1.00 78.60 156 GLN A O 1
ATOM 996 N N . VAL A 1 157 ? 6.235 -7.217 21.896 1.00 61.64 157 VAL A N 1
ATOM 997 C CA . VAL A 1 157 ? 7.391 -8.112 21.851 1.00 37.60 157 VAL A CA 1
ATOM 998 C C . VAL A 1 157 ? 7.022 -9.592 21.830 1.00 31.46 157 VAL A C 1
ATOM 999 O O . VAL A 1 157 ? 5.977 -9.994 22.335 1.00 37.64 157 VAL A O 1
ATOM 1003 N N . THR A 1 158 ? 7.897 -10.406 21.252 1.00 31.37 158 THR A N 1
ATOM 1004 C CA . THR A 1 158 ? 7.669 -11.843 21.201 1.00 33.71 158 THR A CA 1
ATOM 1005 C C . THR A 1 158 ? 8.149 -12.489 22.493 1.00 32.05 158 THR A C 1
ATOM 1006 O O . THR A 1 158 ? 7.685 -13.560 22.879 1.00 36.65 158 THR A O 1
ATOM 1010 N N . SER A 1 159 ? 9.083 -11.822 23.159 1.00 28.22 159 SER A N 1
ATOM 1011 C CA . SER A 1 159 ? 9.576 -12.289 24.448 1.00 40.14 159 SER A CA 1
ATOM 1012 C C . 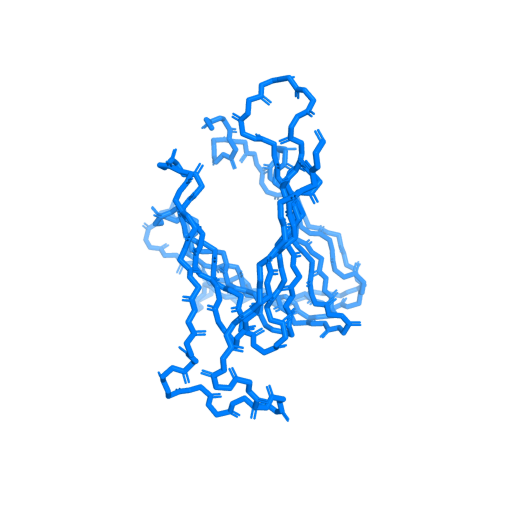SER A 1 159 ? 9.317 -11.263 25.541 1.00 40.34 159 SER A C 1
ATOM 1013 O O . SER A 1 159 ? 10.173 -10.430 25.827 1.00 42.17 159 SER A O 1
ATOM 1016 N N . PRO A 1 160 ? 8.121 -11.328 26.157 1.00 34.52 160 PRO A N 1
ATOM 1017 C CA . PRO A 1 160 ? 7.745 -10.392 27.228 1.00 36.08 160 PRO A CA 1
ATOM 1018 C C . PRO A 1 160 ? 8.701 -10.419 28.414 1.00 34.52 160 PRO A C 1
ATOM 1019 O O . PRO A 1 160 ? 9.043 -11.486 28.919 1.00 33.47 160 PRO A O 1
ATOM 1023 N N . ARG A 1 161 ? 9.128 -9.238 28.845 1.00 36.07 161 ARG A N 1
ATOM 1024 C CA . ARG A 1 161 ? 10.062 -9.106 29.958 1.00 34.18 161 ARG A CA 1
ATOM 1025 C C . ARG A 1 161 ? 9.786 -7.805 30.714 1.00 29.76 161 ARG A C 1
ATOM 1026 O O . ARG A 1 161 ? 10.471 -6.806 30.510 1.00 28.92 161 ARG A O 1
ATOM 1034 N N . PRO A 1 162 ? 8.765 -7.816 31.584 1.00 36.36 162 PRO A N 1
ATOM 1035 C CA . PRO A 1 162 ? 8.285 -6.622 32.296 1.00 41.47 162 PRO A CA 1
ATOM 1036 C C . PRO A 1 162 ? 9.305 -6.020 33.263 1.00 40.97 162 PRO A C 1
ATOM 1037 O O . PRO A 1 162 ? 9.137 -4.881 33.699 1.00 40.60 162 PRO 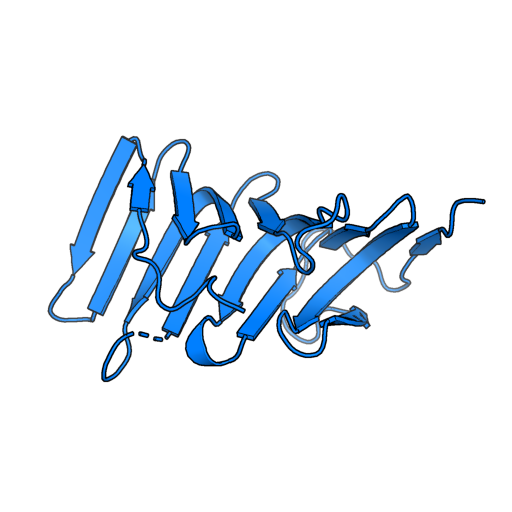A O 1
ATOM 1041 N N . ARG A 1 163 ? 10.343 -6.781 33.591 1.00 37.96 163 ARG A N 1
ATOM 1042 C CA . ARG A 1 163 ? 11.403 -6.314 34.475 1.00 33.48 163 ARG A CA 1
ATOM 1043 C C . ARG A 1 163 ? 12.757 -6.443 33.782 1.00 30.32 163 ARG A C 1
ATOM 1044 O O . ARG A 1 163 ? 13.018 -7.428 33.094 1.00 28.92 163 ARG A O 1
ATOM 1052 N N . ILE A 1 164 ? 13.618 -5.451 33.971 1.00 31.60 164 ILE A N 1
ATOM 1053 C CA . ILE A 1 164 ? 14.957 -5.483 33.390 1.00 28.30 164 ILE A CA 1
ATOM 1054 C C . ILE A 1 164 ? 15.989 -6.070 34.360 1.00 35.51 164 ILE A C 1
ATOM 1055 O O . ILE A 1 164 ? 15.792 -6.072 35.576 1.00 35.71 164 ILE A O 1
ATOM 1060 N N . ASP A 1 165 ? 17.090 -6.570 33.811 1.00 35.50 165 ASP A N 1
ATOM 1061 C CA . ASP A 1 165 ? 18.173 -7.097 34.631 1.00 33.07 165 ASP A CA 1
ATOM 1062 C C . ASP A 1 165 ? 19.464 -6.330 34.377 1.00 36.01 165 ASP A C 1
ATOM 1063 O O . ASP A 1 165 ? 19.722 -5.878 33.263 1.00 42.53 165 ASP A O 1
ATOM 1068 N N . MET A 1 166 ? 20.274 -6.204 35.420 1.00 32.84 166 MET A N 1
ATOM 1069 C CA . MET A 1 166 ? 21.518 -5.457 35.347 1.00 34.54 166 MET A CA 1
ATOM 1070 C C . MET A 1 166 ? 22.597 -6.172 36.148 1.00 42.64 166 MET A C 1
ATOM 1071 O O . MET A 1 166 ? 22.355 -6.597 37.274 1.00 40.61 166 MET A O 1
ATOM 1076 N N . VAL A 1 167 ? 23.785 -6.317 35.569 1.00 38.71 167 VAL A N 1
ATOM 1077 C CA . VAL A 1 167 ? 24.926 -6.819 36.327 1.00 51.96 167 VAL A CA 1
ATOM 1078 C C . VAL A 1 167 ? 26.172 -5.961 36.141 1.00 50.42 167 VAL A C 1
ATOM 1079 O O . VAL A 1 167 ? 26.587 -5.670 35.019 1.00 47.52 167 VAL A O 1
ATOM 1083 N N . ILE A 1 168 ? 26.744 -5.544 37.267 1.00 65.36 168 ILE A N 1
ATOM 1084 C CA . ILE A 1 168 ? 28.014 -4.840 37.287 1.00 77.24 168 ILE A CA 1
ATOM 1085 C C . ILE A 1 168 ? 29.071 -5.808 37.784 1.00 84.91 168 ILE A C 1
ATOM 1086 O O . ILE A 1 168 ? 29.029 -6.240 38.934 1.00 88.14 168 ILE A O 1
ATOM 1091 N N . GLN A 1 169 ? 30.013 -6.153 36.912 1.00 64.03 169 GLN A N 1
ATOM 1092 C CA . GLN A 1 169 ? 31.066 -7.095 37.262 1.00 66.23 169 GLN A CA 1
ATOM 1093 C C . GLN A 1 169 ? 32.225 -6.346 37.920 1.00 69.22 169 GLN A C 1
ATOM 1094 O O . GLN A 1 169 ? 32.666 -5.317 37.412 1.00 70.07 169 GLN A O 1
ATOM 1100 N N . PRO A 1 170 ? 32.716 -6.860 39.058 1.00 71.13 170 PRO A N 1
ATOM 1101 C CA . PRO A 1 170 ? 33.792 -6.244 39.846 1.00 79.03 170 PRO A CA 1
ATOM 1102 C C . PRO A 1 170 ? 35.119 -6.214 39.094 1.00 85.31 170 PRO A C 1
ATOM 1103 O O . PRO A 1 170 ? 35.809 -5.194 39.139 1.00 88.49 170 PRO A O 1
#

Organism: Pseudomonas aeruginosa (strain ATCC 15692 / DSM 22644 / CIP 104116 / JCM 14847 / LMG 12228 / 1C / PRS 101 / PAO1) (NCBI:txid208964)

Foldseek 3Di:
DQQQVADKDKDAPDKDDDVVQQKMKGAHQIWIGRPFKIKTARMWMDHADVPGFKIKHAHVKIKIWGDQDPDPWIKIWIARMWMCGSVQQKIKHAAFIWMDTPNKIKTARMWMARSPVRDIDHAHDDPPPHPDDDRDIDIDDDD

B-factor: mean 47.87, std 25.22, range [16.23, 156.37]

InterPro domains:
  IPR005653 Organic solvent tolerance-like, N-terminal [PF03968] (35-145)
  IPR014340 Lipopolysaccharide export system protein LptA [MF_01914] (2-171)
  IPR014340 Lipopolysaccharide export system protein LptA [TIGR03002] (24-171)
  IPR052037 Lipopolysaccharide export system LptA [PTHR36504] (5-174)

Sequence (143 aa):
PSDREQPIRVQADSAELDDKQGVAVYRGDVVVTQGSTKLTGNTVTLKQDKNGEVVTSVGKPAYYEQKPAPDKDVTKAYGLTIQYFVTQNRVVLIDQAKVIQEGNTFEGEKIVYDTQRQIVNAGRATGSQVTSPRPRIDMVIQP

CATH classification: 2.60.450.10

Solvent-accessible surface area: 8750 Å² total; per-residue (Å²): 144,78,21,116,169,87,87,77,163,48,127,39,114,54,68,114,121,58,112,198,130,10,48,5,33,40,107,21,114,1,42,6,36,8,56,43,5,61,1,34,10,74,50,0,31,34,89,106,40,186,164,47,75,8,7,22,0,66,3,185,63,0,36,1,46,10,58,16,37,136,100,199,23,69,11,82,4,50,0,40,43,0,48,13,61,20,54,100,40,91,0,13,0,25,10,88,0,69,8,50,50,124,42,32,33,36,53,1,3,52,0,33,11,9,22,132,161,97,71,33,85,30,25,125,12,120,85,49,162,19,108,41,97,75,83,202,77,81,79,74,128,118,168

Secondary structure (DSSP, 8-state):
--TTTSPPEEE-SEEEEETTTTEEEEEEEEEEEETTEEEEEEEEEEE--S---EEEEEEEEEEEEE-SSSSS-PEEEEEEEEEEETTTTEEEEEEEEEEEETTEEEEEEEEEEESSS--EEEE--TTS--SS--SS-EEE---

Radius of gyration: 14.98 Å; Cα contacts (8 Å, |Δi|>4): 375; chains: 1; bounding box: 37×29×46 Å

Nearest PDB structures (foldseek):
  4uu4-assembly1_A  TM=1.007E+00  e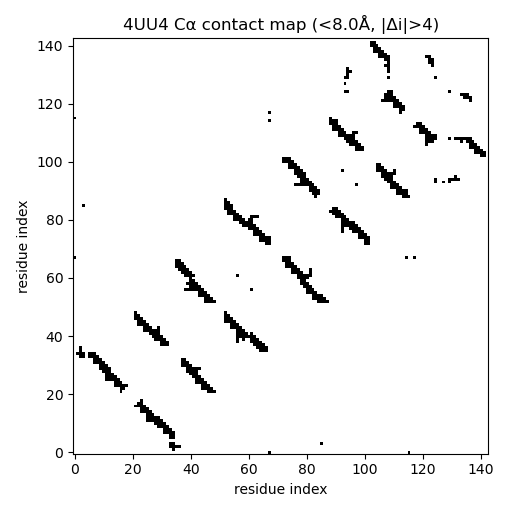=2.491E-26  Pseudomonas aeruginosa PAO1
  2r1a-assembly2_E  TM=9.121E-01  e=1.173E-10  Escherichia coli K-12
  2r19-assembly1_A-2  TM=8.557E-01  e=5.248E-11  Escherichia coli K-12
  2r1a-assembly1_B  TM=9.182E-01  e=3.249E-10  Escherichia coli K-12
  2r1a-assembly2_G  TM=9.123E-01  e=8.085E-10  Escherichia coli K-12